Protein AF-A0A4P2QYI7-F1 (afdb_monomer)

Structure (mmCIF, N/CA/C/O backbone):
data_AF-A0A4P2QYI7-F1
#
_entry.id   AF-A0A4P2QYI7-F1
#
loop_
_atom_site.group_PDB
_atom_site.id
_atom_site.type_symbol
_atom_site.label_atom_id
_atom_site.label_alt_id
_atom_site.label_comp_id
_atom_site.label_asym_id
_atom_site.label_entity_id
_atom_site.label_seq_id
_atom_site.pdbx_PDB_ins_code
_atom_site.Cartn_x
_atom_site.Cartn_y
_atom_site.Cartn_z
_atom_site.occupancy
_atom_site.B_iso_or_equiv
_atom_site.auth_seq_id
_atom_site.auth_comp_id
_atom_site.auth_asym_id
_atom_site.auth_atom_id
_atom_site.pdbx_PDB_model_num
ATOM 1 N N . MET A 1 1 ? 9.299 -1.294 5.644 1.00 40.56 1 MET A N 1
ATOM 2 C CA . MET A 1 1 ? 7.925 -0.749 5.656 1.00 40.56 1 MET A CA 1
ATOM 3 C C . MET A 1 1 ? 7.194 -1.325 4.454 1.00 40.56 1 MET A C 1
ATOM 5 O O . MET A 1 1 ? 7.742 -1.256 3.364 1.00 40.56 1 MET A O 1
ATOM 9 N N . SER A 1 2 ? 6.085 -2.027 4.701 1.00 39.75 2 SER A N 1
ATOM 10 C CA . SER A 1 2 ? 5.419 -2.954 3.768 1.00 39.75 2 SER A CA 1
ATOM 11 C C . SER A 1 2 ? 4.442 -2.237 2.816 1.00 39.75 2 SER A C 1
ATOM 13 O O . SER A 1 2 ? 3.945 -1.165 3.154 1.00 39.75 2 SER A O 1
ATOM 15 N N . ALA A 1 3 ? 4.164 -2.844 1.653 1.00 43.56 3 ALA A N 1
ATOM 16 C CA . ALA A 1 3 ? 3.347 -2.396 0.506 1.00 43.56 3 ALA A CA 1
ATOM 17 C C . ALA A 1 3 ? 1.833 -2.216 0.792 1.00 43.56 3 ALA A C 1
ATOM 19 O O . ALA A 1 3 ? 0.971 -2.346 -0.069 1.00 43.56 3 ALA A O 1
ATOM 20 N N . VAL A 1 4 ? 1.494 -1.907 2.034 1.00 46.44 4 VAL A N 1
ATOM 21 C CA . VAL A 1 4 ? 0.140 -1.882 2.600 1.00 46.44 4 VAL A CA 1
ATOM 22 C C . VAL A 1 4 ? -0.684 -0.692 2.105 1.00 46.44 4 VAL A C 1
ATOM 24 O O . VAL A 1 4 ? -1.909 -0.700 2.137 1.00 46.44 4 VAL A O 1
ATOM 27 N N . ALA A 1 5 ? 0.004 0.335 1.616 1.00 50.59 5 ALA A N 1
ATOM 28 C CA . ALA A 1 5 ? -0.548 1.649 1.343 1.00 50.59 5 ALA A CA 1
ATOM 29 C C . ALA A 1 5 ? -0.907 1.894 -0.140 1.00 50.59 5 ALA A C 1
ATOM 31 O O . ALA A 1 5 ? -1.140 3.030 -0.539 1.00 50.59 5 ALA A O 1
ATOM 32 N N . LEU A 1 6 ? -0.949 0.869 -0.995 1.00 51.88 6 LEU A N 1
ATOM 33 C CA . LEU A 1 6 ? -1.255 1.094 -2.417 1.00 51.88 6 LEU A CA 1
ATOM 34 C C . LEU A 1 6 ? -2.759 0.996 -2.710 1.00 51.88 6 LEU A C 1
ATOM 36 O O . LEU A 1 6 ? -3.281 1.783 -3.490 1.00 51.88 6 LEU A O 1
ATOM 40 N N . GLY A 1 7 ? -3.488 0.118 -2.013 1.00 49.00 7 GLY A N 1
ATOM 41 C CA . GLY A 1 7 ? -4.912 -0.156 -2.266 1.00 49.00 7 GLY A CA 1
ATOM 42 C C . GLY A 1 7 ? -5.888 1.002 -2.016 1.00 49.00 7 GLY A C 1
ATOM 43 O O . GLY A 1 7 ? -7.049 0.911 -2.419 1.00 49.00 7 GLY A O 1
ATOM 44 N N . VAL A 1 8 ? -5.445 2.076 -1.353 1.00 50.97 8 VAL A N 1
ATOM 45 C CA . VAL A 1 8 ? -6.329 3.135 -0.830 1.00 50.97 8 VAL A CA 1
ATOM 46 C C . VAL A 1 8 ? -5.892 4.552 -1.198 1.00 50.97 8 VAL A C 1
ATOM 48 O O . VAL A 1 8 ? -6.589 5.521 -0.922 1.00 50.97 8 VAL A O 1
ATOM 51 N N . ALA A 1 9 ? -4.745 4.697 -1.856 1.00 52.06 9 ALA A N 1
ATOM 52 C CA . ALA A 1 9 ? -4.217 6.009 -2.205 1.00 52.06 9 ALA A CA 1
ATOM 53 C C . ALA A 1 9 ? -4.932 6.671 -3.396 1.00 52.06 9 ALA A C 1
ATOM 55 O O . ALA A 1 9 ? -4.598 7.804 -3.716 1.00 52.06 9 ALA A O 1
ATOM 56 N N . ALA A 1 10 ? -5.889 5.994 -4.045 1.00 51.94 10 ALA A N 1
ATOM 57 C CA . ALA A 1 10 ? -6.467 6.449 -5.303 1.00 51.94 10 ALA A CA 1
ATOM 58 C C . ALA A 1 10 ? -7.972 6.719 -5.235 1.00 51.94 10 ALA A C 1
ATOM 60 O O . ALA A 1 10 ? -8.773 5.856 -5.587 1.00 51.94 10 ALA A O 1
ATOM 61 N N . GLU A 1 11 ? -8.350 7.924 -4.802 1.00 53.47 11 GLU A N 1
ATOM 62 C CA . GLU A 1 11 ? -9.762 8.350 -4.748 1.00 53.47 11 GLU A CA 1
ATOM 63 C C . GLU A 1 11 ? -10.014 9.753 -5.330 1.00 53.47 11 GLU A C 1
ATOM 65 O O . GLU A 1 11 ? -11.164 10.171 -5.440 1.00 53.47 11 GLU A O 1
ATOM 70 N N . SER A 1 12 ? -8.983 10.472 -5.789 1.00 53.00 12 SER A N 1
ATOM 71 C CA . SER A 1 12 ? -9.137 11.707 -6.568 1.00 53.00 12 SER A CA 1
ATOM 72 C C . SER A 1 12 ? -8.970 11.468 -8.078 1.00 53.00 12 SER A C 1
ATOM 74 O O . SER A 1 12 ? -8.309 10.526 -8.517 1.00 53.00 12 SER A O 1
ATOM 76 N N . ALA A 1 13 ? -9.527 12.356 -8.913 1.00 48.69 13 ALA A N 1
ATOM 77 C CA . ALA A 1 13 ? -9.348 12.304 -10.371 1.00 48.69 13 ALA A CA 1
ATOM 78 C C . ALA A 1 13 ? -7.867 12.406 -10.810 1.00 48.69 13 ALA A C 1
ATOM 80 O O . ALA A 1 13 ? -7.509 11.933 -11.891 1.00 48.69 13 ALA A O 1
ATOM 81 N N . GLY A 1 14 ? -7.003 12.995 -9.970 1.00 51.00 14 GLY A N 1
ATOM 82 C CA . GLY A 1 14 ? -5.549 12.990 -10.155 1.00 51.00 14 GLY A CA 1
ATOM 83 C C . GLY A 1 14 ? -4.933 11.609 -9.924 1.00 51.00 14 GLY A C 1
ATOM 84 O O . GLY A 1 14 ? -4.053 11.190 -10.678 1.00 51.00 14 GLY A O 1
ATOM 85 N N . ASP A 1 15 ? -5.467 10.853 -8.968 1.00 65.12 15 ASP A N 1
ATOM 86 C CA . ASP A 1 15 ? -4.932 9.545 -8.595 1.00 65.12 15 ASP A CA 1
ATOM 87 C C . ASP A 1 15 ? -5.272 8.466 -9.629 1.00 65.12 15 ASP A C 1
ATOM 89 O O . ASP A 1 15 ? -4.478 7.557 -9.864 1.00 65.12 15 ASP A O 1
ATOM 93 N N . VAL A 1 16 ? -6.408 8.588 -10.327 1.00 69.94 16 VAL A N 1
ATOM 94 C CA . VAL A 1 16 ? -6.786 7.651 -11.401 1.00 69.94 16 VAL A CA 1
ATOM 95 C C . VAL A 1 16 ? -5.749 7.651 -12.528 1.00 69.94 16 VAL A C 1
ATOM 97 O O . VAL A 1 16 ? -5.364 6.586 -13.013 1.00 69.94 16 VAL A O 1
ATOM 100 N N . ARG A 1 17 ? -5.253 8.830 -12.927 1.00 79.69 17 ARG A N 1
ATOM 101 C CA . ARG A 1 17 ? -4.223 8.946 -13.974 1.00 79.69 17 ARG A CA 1
ATOM 102 C C . ARG A 1 17 ? -2.892 8.361 -13.517 1.00 79.69 17 ARG A C 1
ATOM 104 O O . ARG A 1 17 ? -2.242 7.662 -14.287 1.00 79.69 17 ARG A O 1
ATOM 111 N N . ILE A 1 18 ? -2.507 8.602 -12.266 1.00 83.31 18 ILE A N 1
ATOM 112 C CA . ILE A 1 18 ? -1.275 8.050 -11.692 1.00 83.31 18 ILE A CA 1
ATOM 113 C C . ILE A 1 18 ? -1.340 6.523 -11.641 1.00 83.31 18 ILE A C 1
ATOM 115 O O . ILE A 1 18 ? -0.405 5.853 -12.080 1.00 83.31 18 ILE A O 1
ATOM 119 N N . VAL A 1 19 ? -2.458 5.965 -11.175 1.00 82.75 19 VAL A N 1
ATOM 120 C CA . VAL A 1 19 ? -2.670 4.513 -11.142 1.00 82.75 19 VAL A CA 1
ATOM 121 C C . VAL A 1 19 ? -2.637 3.918 -12.549 1.00 82.75 19 VAL A C 1
ATOM 123 O O . VAL A 1 19 ? -2.029 2.869 -12.748 1.00 82.75 19 VAL A O 1
ATOM 126 N N . GLN A 1 20 ? -3.242 4.572 -13.546 1.00 85.56 20 GLN A N 1
ATOM 127 C CA . GLN A 1 20 ? -3.177 4.107 -14.936 1.00 85.56 20 GLN A CA 1
ATOM 128 C C . GLN A 1 20 ? -1.747 4.115 -15.490 1.00 85.56 20 GLN A C 1
ATOM 130 O O . GLN A 1 20 ? -1.333 3.127 -16.097 1.00 85.56 20 GLN A O 1
ATOM 135 N N . THR A 1 21 ? -0.975 5.174 -15.235 1.00 88.81 21 THR A N 1
ATOM 136 C CA . THR A 1 21 ? 0.442 5.247 -15.622 1.00 88.81 21 THR A CA 1
ATOM 137 C C . THR A 1 21 ? 1.250 4.124 -14.977 1.00 88.81 21 THR A C 1
ATOM 139 O O . THR A 1 21 ? 1.958 3.399 -15.675 1.00 88.81 21 THR A O 1
ATOM 142 N N . LEU A 1 22 ? 1.088 3.911 -13.668 1.00 89.81 22 LEU A N 1
ATOM 143 C CA . LEU A 1 22 ? 1.769 2.834 -12.948 1.00 89.81 22 LEU A CA 1
ATOM 144 C C . LEU A 1 22 ? 1.369 1.451 -13.465 1.00 89.81 22 LEU A C 1
ATOM 146 O O . LEU A 1 22 ? 2.230 0.592 -13.614 1.00 89.81 22 LEU A O 1
ATOM 150 N N . ARG A 1 23 ? 0.093 1.227 -13.797 1.00 91.56 23 ARG A N 1
ATOM 151 C CA . ARG A 1 23 ? -0.361 -0.031 -14.413 1.00 91.56 23 ARG A CA 1
ATOM 152 C C . ARG A 1 23 ? 0.311 -0.284 -15.760 1.00 91.56 23 ARG A C 1
ATOM 154 O O . ARG A 1 23 ? 0.700 -1.418 -16.034 1.00 91.56 23 ARG A O 1
ATOM 161 N N . GLY A 1 24 ? 0.473 0.755 -16.579 1.00 91.62 24 GLY A N 1
ATOM 162 C CA . GLY A 1 24 ? 1.211 0.673 -17.840 1.00 91.62 24 GLY A CA 1
ATOM 163 C C . GLY A 1 24 ? 2.692 0.347 -17.634 1.00 91.62 24 GLY A C 1
ATOM 164 O O . GLY A 1 24 ? 3.227 -0.526 -18.313 1.00 91.62 24 GLY A O 1
ATOM 165 N N . GLU A 1 25 ? 3.337 0.997 -16.662 1.00 93.00 25 GLU A N 1
ATOM 166 C CA . GLU A 1 25 ? 4.755 0.7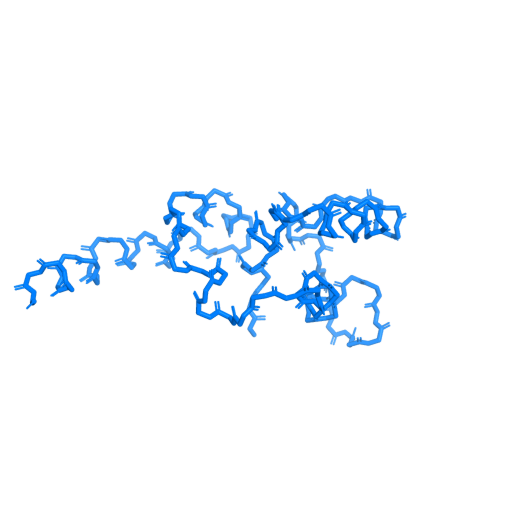91 -16.340 1.00 93.00 25 GLU A CA 1
ATOM 167 C C . GLU A 1 25 ? 5.030 -0.581 -15.710 1.00 93.00 25 GLU A C 1
ATOM 169 O O . GLU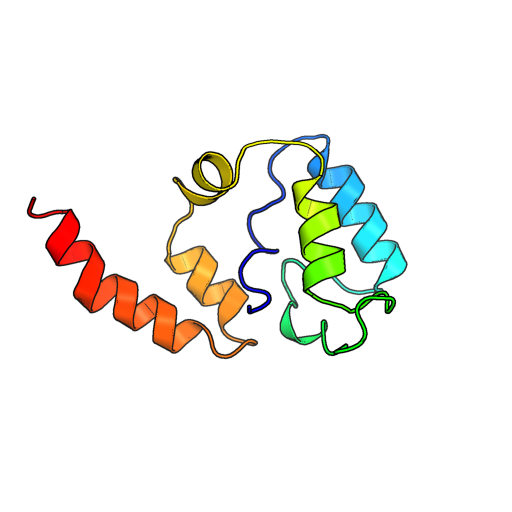 A 1 25 ? 6.063 -1.193 -15.979 1.00 93.00 25 GLU A O 1
ATOM 174 N N . LEU A 1 26 ? 4.134 -1.068 -14.855 1.00 92.44 26 LEU A N 1
ATOM 175 C CA . LEU A 1 26 ? 4.322 -2.290 -14.074 1.00 92.44 26 LEU A CA 1
ATOM 176 C C . LEU A 1 26 ? 3.764 -3.536 -14.767 1.00 92.44 26 LEU A C 1
ATOM 178 O O . LEU A 1 26 ? 4.207 -4.644 -14.464 1.00 92.44 26 LEU A O 1
ATOM 182 N N . HIS A 1 27 ? 2.825 -3.364 -15.701 1.00 93.81 27 HIS A N 1
ATOM 183 C CA . HIS A 1 27 ? 2.026 -4.428 -16.323 1.00 93.81 27 HIS A CA 1
ATOM 184 C C . HIS A 1 27 ? 1.151 -5.222 -15.333 1.00 93.81 27 HIS A C 1
ATOM 186 O O . HIS A 1 27 ? 0.666 -6.309 -15.646 1.00 93.81 27 HIS A O 1
ATOM 192 N N . PHE A 1 28 ? 0.922 -4.677 -14.140 1.00 90.50 28 PHE A N 1
ATOM 193 C CA . PHE A 1 28 ? -0.030 -5.168 -13.148 1.00 90.50 28 PHE A CA 1
ATOM 194 C C . PHE A 1 28 ? -0.596 -3.988 -12.360 1.00 90.50 28 PHE A C 1
ATOM 196 O O . PHE A 1 28 ? -0.094 -2.869 -12.445 1.00 90.50 28 PHE A O 1
ATOM 203 N N . ASP A 1 29 ? -1.651 -4.237 -11.591 1.00 87.50 29 ASP A N 1
ATOM 204 C CA . ASP A 1 29 ? -2.233 -3.234 -10.710 1.00 87.50 29 ASP A CA 1
ATOM 205 C C . ASP A 1 29 ? -1.595 -3.294 -9.313 1.00 87.50 29 ASP A C 1
ATOM 207 O O . ASP A 1 29 ? -1.875 -4.236 -8.567 1.00 87.50 29 ASP A O 1
ATOM 211 N N . PRO A 1 30 ? -0.743 -2.323 -8.932 1.00 84.94 30 PRO A N 1
ATOM 212 C CA . PRO A 1 30 ? -0.037 -2.364 -7.652 1.00 84.94 30 PRO A CA 1
ATOM 213 C C . PRO A 1 30 ? -0.971 -2.194 -6.447 1.00 84.94 30 PRO A C 1
ATOM 215 O O . PRO A 1 30 ? -0.590 -2.537 -5.331 1.00 84.94 30 PRO A O 1
ATOM 218 N N . CYS A 1 31 ? -2.192 -1.695 -6.660 1.00 80.00 31 CYS A N 1
ATOM 219 C CA . CYS A 1 31 ? -3.197 -1.525 -5.616 1.00 80.00 31 CYS A CA 1
ATOM 220 C C . CYS A 1 31 ? -3.867 -2.850 -5.226 1.00 80.00 31 CYS A C 1
ATOM 222 O O . CYS A 1 31 ? -4.284 -2.996 -4.082 1.00 80.00 31 CYS A O 1
ATOM 224 N N . THR A 1 32 ? -3.959 -3.804 -6.159 1.00 79.94 32 THR A N 1
ATOM 225 C CA . THR A 1 32 ? -4.613 -5.112 -5.964 1.00 79.94 32 THR A CA 1
ATOM 226 C C . THR A 1 32 ? -3.641 -6.287 -5.936 1.00 79.94 32 THR A C 1
ATOM 228 O O . THR A 1 32 ? -4.011 -7.352 -5.455 1.00 79.94 32 THR A O 1
ATOM 231 N N . LYS A 1 33 ? -2.408 -6.098 -6.425 1.00 84.88 33 LYS A N 1
ATOM 232 C CA . LYS A 1 33 ? -1.337 -7.107 -6.432 1.00 84.88 33 LYS A CA 1
ATOM 233 C C . LYS A 1 33 ? -0.029 -6.572 -5.824 1.00 84.88 33 LYS A C 1
ATOM 235 O O . LYS A 1 33 ? 1.006 -6.570 -6.504 1.00 84.88 33 LYS A O 1
ATOM 240 N N . PRO A 1 34 ? -0.046 -6.052 -4.582 1.00 83.69 34 PRO A N 1
ATOM 241 C CA . PRO A 1 34 ? 1.137 -5.463 -3.951 1.00 83.69 34 PRO A CA 1
ATOM 242 C C . PRO A 1 34 ? 2.290 -6.464 -3.760 1.00 83.69 34 PRO A C 1
ATOM 244 O O . PRO A 1 34 ? 3.451 -6.064 -3.729 1.00 83.69 34 PRO A O 1
ATOM 247 N N . GLU A 1 35 ? 2.011 -7.766 -3.709 1.00 84.81 35 GLU A N 1
ATOM 248 C CA . GLU A 1 35 ? 3.002 -8.842 -3.627 1.00 84.81 35 GLU A CA 1
ATOM 249 C C . GLU A 1 35 ? 3.931 -8.923 -4.848 1.00 84.81 35 GLU A C 1
ATOM 251 O O . GLU A 1 35 ? 5.005 -9.517 -4.769 1.00 84.81 35 GLU A O 1
ATOM 256 N N . GLN A 1 36 ? 3.560 -8.292 -5.967 1.00 89.88 36 GLN A N 1
ATOM 257 C CA . GLN A 1 36 ? 4.402 -8.207 -7.164 1.00 89.88 36 GLN A CA 1
ATOM 258 C C . GLN A 1 36 ? 5.458 -7.090 -7.093 1.00 89.88 36 GLN A C 1
ATOM 260 O O . GLN A 1 36 ? 6.329 -7.009 -7.966 1.00 89.88 36 GLN A O 1
ATOM 265 N N . LEU A 1 37 ? 5.427 -6.254 -6.049 1.00 90.00 37 LEU A N 1
ATOM 266 C CA . LEU A 1 37 ? 6.443 -5.240 -5.751 1.00 90.00 37 LEU A CA 1
ATOM 267 C C . LEU A 1 37 ? 7.624 -5.872 -5.008 1.00 90.00 37 LEU A C 1
ATOM 269 O O . LEU A 1 37 ? 7.839 -5.671 -3.815 1.00 90.00 37 LEU A O 1
ATOM 273 N N . THR A 1 38 ? 8.368 -6.707 -5.727 1.00 89.12 38 THR A N 1
ATOM 274 C CA . THR A 1 38 ? 9.395 -7.585 -5.152 1.00 89.12 38 THR A CA 1
ATOM 275 C C . THR A 1 38 ? 10.780 -6.949 -5.052 1.00 89.12 38 THR A C 1
ATOM 277 O O . THR A 1 38 ? 11.699 -7.581 -4.525 1.00 89.12 38 THR A O 1
ATOM 280 N N . SER A 1 39 ? 10.981 -5.752 -5.611 1.00 91.88 39 SER A N 1
ATOM 281 C CA . SER A 1 39 ? 12.316 -5.153 -5.661 1.00 91.88 39 SER A CA 1
ATOM 282 C C . SER A 1 39 ? 12.759 -4.645 -4.290 1.00 91.88 39 SER A C 1
ATOM 284 O O . SER A 1 39 ? 11.968 -4.115 -3.515 1.00 91.88 39 SER A O 1
ATOM 286 N N . LYS A 1 40 ? 14.059 -4.792 -4.018 1.00 87.81 40 LYS A N 1
ATOM 287 C CA . LYS A 1 40 ? 14.761 -4.176 -2.879 1.00 87.81 40 LYS A CA 1
ATOM 288 C C . LYS A 1 40 ? 15.648 -2.999 -3.299 1.00 87.81 40 LYS A C 1
ATOM 290 O O . LYS A 1 40 ? 16.295 -2.394 -2.451 1.00 87.81 40 LYS A O 1
ATOM 295 N N . ASN A 1 41 ? 15.740 -2.738 -4.600 1.00 91.00 41 ASN A N 1
ATOM 296 C CA . ASN A 1 41 ? 16.488 -1.623 -5.157 1.00 91.00 41 ASN A CA 1
ATOM 297 C C . ASN A 1 41 ? 15.535 -0.445 -5.343 1.00 91.00 41 ASN A C 1
ATOM 299 O O . ASN A 1 41 ? 14.631 -0.538 -6.167 1.00 91.00 41 ASN A O 1
ATOM 303 N N . GLU A 1 42 ? 15.788 0.656 -4.640 1.00 87.56 42 GLU A N 1
ATOM 304 C CA . GLU A 1 42 ? 14.936 1.853 -4.647 1.00 87.56 42 GLU A CA 1
ATOM 305 C C . GLU A 1 42 ? 14.832 2.527 -6.027 1.0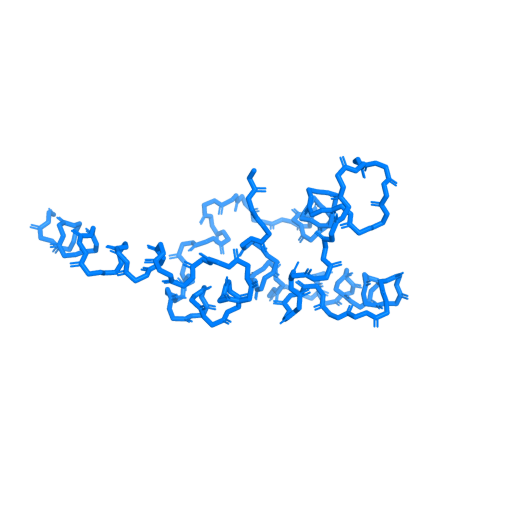0 87.56 42 GLU A C 1
ATOM 307 O O . GLU A 1 42 ? 13.874 3.250 -6.294 1.00 87.56 42 GLU A O 1
ATOM 312 N N . ALA A 1 43 ? 15.782 2.261 -6.930 1.00 88.75 43 ALA A N 1
ATOM 313 C CA . ALA A 1 43 ? 15.737 2.740 -8.310 1.00 88.75 43 ALA A CA 1
ATOM 314 C C . ALA A 1 43 ? 14.881 1.859 -9.244 1.00 88.75 43 ALA A C 1
ATOM 316 O O . ALA A 1 43 ? 14.585 2.266 -10.367 1.00 88.75 43 ALA A O 1
ATOM 317 N N . ASP A 1 44 ? 14.500 0.651 -8.822 1.00 93.81 44 ASP A N 1
ATOM 318 C CA . ASP A 1 44 ? 13.727 -0.272 -9.653 1.00 93.81 44 ASP A CA 1
ATOM 319 C C . ASP A 1 44 ? 12.250 0.124 -9.710 1.00 93.81 44 ASP A C 1
ATOM 321 O O . ASP A 1 44 ? 11.652 0.561 -8.723 1.00 93.81 44 ASP A O 1
ATOM 325 N N . ARG A 1 45 ? 11.617 -0.104 -10.865 1.00 92.06 45 ARG A N 1
ATOM 326 C CA . ARG A 1 45 ? 10.206 0.244 -11.043 1.00 92.06 45 ARG A CA 1
ATOM 327 C C . ARG A 1 45 ? 9.262 -0.479 -10.081 1.00 92.06 45 ARG A C 1
ATOM 329 O O . ARG A 1 45 ? 8.245 0.097 -9.711 1.00 92.06 45 ARG A O 1
ATOM 336 N N . LYS A 1 46 ? 9.603 -1.703 -9.663 1.00 91.38 46 LYS A N 1
ATOM 337 C CA . LYS A 1 46 ? 8.833 -2.547 -8.738 1.00 91.38 46 LYS A CA 1
ATOM 338 C C . LYS A 1 46 ? 9.194 -2.317 -7.267 1.00 91.38 46 LYS A C 1
ATOM 340 O O . LYS A 1 46 ? 8.815 -3.131 -6.426 1.00 91.38 46 LYS A O 1
ATOM 345 N N . ASP A 1 47 ? 9.949 -1.271 -6.938 1.00 91.44 47 ASP A N 1
ATOM 346 C CA . ASP A 1 47 ? 10.200 -0.907 -5.546 1.00 91.44 47 ASP A CA 1
ATOM 347 C C . ASP A 1 47 ? 8.928 -0.363 -4.883 1.00 91.44 47 ASP A C 1
ATOM 349 O O . ASP A 1 47 ? 8.296 0.582 -5.362 1.00 91.44 47 ASP A O 1
ATOM 353 N N . ALA A 1 48 ? 8.549 -0.955 -3.751 1.00 87.12 48 ALA A N 1
ATOM 354 C CA . ALA A 1 48 ? 7.309 -0.600 -3.071 1.00 87.12 48 ALA A CA 1
ATOM 355 C C . ALA A 1 48 ? 7.304 0.839 -2.527 1.00 87.12 48 ALA A C 1
ATOM 357 O O . ALA A 1 48 ? 6.242 1.462 -2.487 1.00 87.12 48 ALA A O 1
ATOM 358 N N . LYS A 1 49 ? 8.461 1.393 -2.127 1.00 86.38 49 LYS A N 1
ATOM 359 C CA . LYS A 1 49 ? 8.547 2.775 -1.628 1.00 86.38 49 LYS A CA 1
ATOM 360 C C . LYS A 1 49 ? 8.412 3.766 -2.774 1.00 86.38 49 LYS A C 1
ATOM 362 O O . LYS A 1 49 ? 7.702 4.757 -2.627 1.00 86.38 49 LYS A O 1
ATOM 367 N N . ARG A 1 50 ? 9.049 3.484 -3.913 1.00 90.25 50 ARG A N 1
ATOM 368 C CA . ARG A 1 50 ? 8.922 4.282 -5.134 1.00 90.25 50 ARG A CA 1
ATOM 369 C C . ARG A 1 50 ? 7.466 4.355 -5.574 1.00 90.25 50 ARG A C 1
ATOM 371 O O . ARG A 1 50 ? 6.939 5.451 -5.745 1.00 90.25 50 ARG A O 1
ATOM 378 N N . VAL A 1 51 ? 6.807 3.204 -5.724 1.00 87.94 51 VAL A N 1
ATOM 379 C CA . VAL A 1 51 ? 5.410 3.159 -6.182 1.00 87.94 51 VAL A CA 1
ATOM 380 C C . VAL A 1 51 ? 4.482 3.846 -5.175 1.00 87.94 51 VAL A C 1
ATOM 382 O O . VAL A 1 51 ? 3.616 4.618 -5.584 1.00 87.94 51 VAL A O 1
ATOM 385 N N . LEU A 1 52 ? 4.701 3.660 -3.866 1.00 84.44 52 LEU A N 1
ATOM 386 C CA . LEU A 1 52 ? 3.970 4.400 -2.834 1.00 84.44 52 LEU A CA 1
ATOM 387 C C . LEU A 1 52 ? 4.171 5.917 -2.969 1.00 84.44 52 LEU A C 1
ATOM 389 O O . LEU A 1 52 ? 3.194 6.660 -2.982 1.00 84.44 52 LEU A O 1
ATOM 393 N N . GLY A 1 53 ? 5.415 6.377 -3.119 1.00 83.69 53 GLY A N 1
ATOM 394 C CA . GLY A 1 53 ? 5.734 7.794 -3.294 1.00 83.69 53 GLY A CA 1
ATOM 395 C C . GLY A 1 53 ? 4.980 8.407 -4.473 1.00 83.69 53 GLY A C 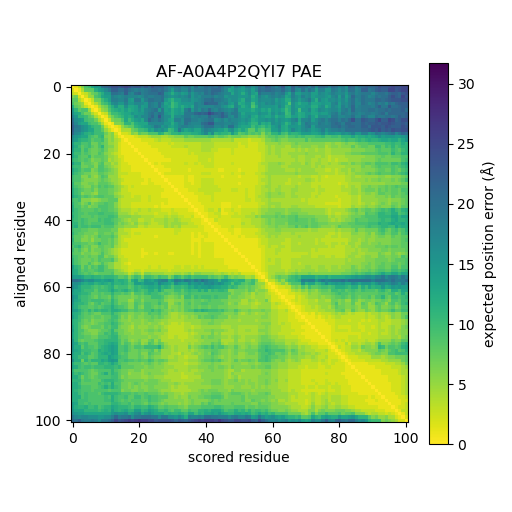1
ATOM 396 O O . GLY A 1 53 ? 4.347 9.450 -4.320 1.00 83.69 53 GLY A O 1
ATOM 397 N N . VAL A 1 54 ? 4.952 7.705 -5.609 1.00 86.00 54 VAL A N 1
ATOM 398 C CA . VAL A 1 54 ? 4.199 8.113 -6.802 1.00 86.00 54 VAL A CA 1
ATOM 399 C C . VAL A 1 54 ? 2.694 8.189 -6.522 1.00 86.00 54 VAL A C 1
ATOM 401 O O . VAL A 1 54 ? 2.091 9.227 -6.796 1.00 86.00 54 VAL A O 1
ATOM 404 N N . LEU A 1 55 ? 2.090 7.153 -5.923 1.00 79.94 55 LEU A N 1
ATOM 405 C CA . LEU A 1 55 ? 0.655 7.147 -5.590 1.00 79.94 55 LEU A CA 1
ATOM 406 C C . LEU A 1 55 ? 0.248 8.253 -4.612 1.00 79.94 55 LEU A C 1
ATOM 408 O O . LEU A 1 55 ? -0.896 8.687 -4.616 1.00 79.94 55 LEU A O 1
ATOM 412 N N . THR A 1 56 ? 1.168 8.697 -3.759 1.00 76.88 56 THR A N 1
ATOM 413 C CA . THR A 1 56 ? 0.888 9.706 -2.726 1.00 76.88 56 THR A CA 1
ATOM 414 C C . THR A 1 56 ? 1.286 11.130 -3.114 1.00 76.88 56 THR A C 1
ATOM 416 O O . THR A 1 56 ? 1.133 12.046 -2.306 1.00 76.88 56 THR A O 1
ATOM 419 N N . SER A 1 57 ? 1.784 11.329 -4.338 1.00 78.75 57 SER A N 1
ATOM 420 C CA . SER A 1 57 ? 2.364 12.601 -4.788 1.00 78.75 57 SE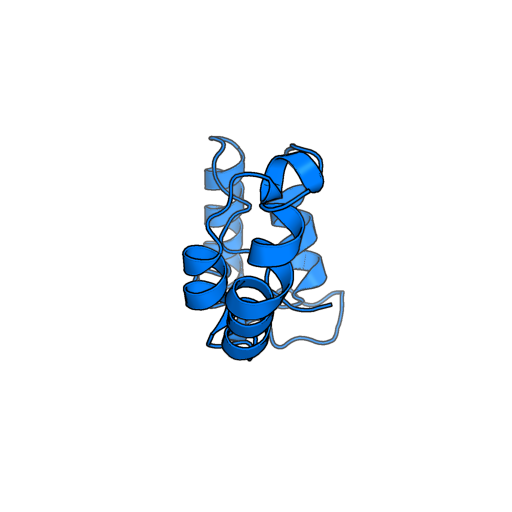R A CA 1
ATOM 421 C C . SER A 1 57 ? 1.348 13.736 -4.982 1.00 78.75 57 SER A C 1
ATOM 423 O O . SER A 1 57 ? 1.728 14.904 -4.926 1.00 78.75 57 SER A O 1
ATOM 425 N N . THR A 1 58 ? 0.064 13.421 -5.175 1.00 66.00 58 THR A N 1
ATOM 426 C CA . THR A 1 58 ? -0.987 14.378 -5.575 1.00 66.00 58 THR A CA 1
ATOM 427 C C . THR A 1 58 ? -1.896 14.884 -4.458 1.00 66.00 58 THR A C 1
ATOM 429 O O . THR A 1 58 ? -2.783 15.690 -4.733 1.00 66.00 58 THR A O 1
ATOM 432 N N . GLY A 1 59 ? -1.662 14.505 -3.197 1.00 64.56 59 GLY A N 1
ATOM 433 C CA . GLY A 1 59 ? -2.308 15.153 -2.048 1.00 64.56 59 GLY A CA 1
ATOM 434 C C . GLY A 1 59 ? -3.102 14.247 -1.099 1.00 64.56 59 GLY A C 1
ATOM 435 O O . GLY A 1 59 ? -3.151 13.025 -1.248 1.00 64.56 59 GLY A O 1
ATOM 436 N N . ARG A 1 60 ? -3.685 14.914 -0.089 1.00 58.84 60 ARG A N 1
ATOM 437 C CA . ARG A 1 60 ? -3.928 14.476 1.304 1.00 58.84 60 ARG A CA 1
ATOM 438 C C . ARG A 1 60 ? -2.638 14.111 2.044 1.00 58.84 60 ARG A C 1
ATOM 440 O O . ARG A 1 60 ? -1.794 13.367 1.539 1.00 58.84 60 ARG A O 1
ATOM 447 N N . ASP A 1 61 ? -2.478 14.659 3.249 1.00 68.06 61 ASP A N 1
ATOM 448 C CA . ASP A 1 61 ? -1.460 14.159 4.167 1.00 68.06 61 ASP A CA 1
ATOM 449 C C . ASP A 1 61 ? -1.742 12.681 4.495 1.00 68.06 61 ASP A C 1
ATOM 451 O O . ASP A 1 61 ? -2.813 12.141 4.194 1.00 68.06 61 ASP A O 1
ATOM 455 N N . ALA A 1 62 ? -0.751 11.994 5.061 1.00 64.62 62 ALA A N 1
ATOM 456 C CA . ALA A 1 62 ? -0.892 10.576 5.352 1.00 64.62 62 ALA A CA 1
ATOM 457 C C . ALA A 1 62 ? -2.118 10.294 6.241 1.00 64.62 62 ALA A C 1
ATOM 459 O O . ALA A 1 62 ? -2.864 9.370 5.943 1.00 64.62 62 ALA A O 1
ATOM 460 N N . LEU A 1 63 ? -2.373 11.102 7.272 1.00 68.88 63 LEU A N 1
ATOM 461 C CA . LEU A 1 63 ? -3.499 10.903 8.188 1.00 68.88 63 LEU A CA 1
ATOM 462 C C . LEU A 1 63 ? -4.841 10.983 7.455 1.00 68.88 63 LEU A C 1
ATOM 464 O O . LEU A 1 63 ? -5.633 10.049 7.535 1.00 68.88 63 LEU A O 1
ATOM 468 N N . ALA A 1 64 ? -5.060 12.033 6.667 1.00 71.56 64 ALA A N 1
ATOM 469 C CA . ALA A 1 64 ? -6.299 12.240 5.922 1.00 71.56 64 ALA A CA 1
ATOM 470 C C . ALA A 1 64 ? -6.546 11.175 4.837 1.00 71.56 64 ALA A C 1
ATOM 472 O O . ALA A 1 64 ? -7.682 10.982 4.404 1.00 71.56 64 ALA A O 1
ATOM 473 N N . ARG A 1 65 ? -5.495 10.489 4.370 1.00 72.44 65 ARG A N 1
ATOM 474 C CA . ARG A 1 65 ? -5.603 9.385 3.404 1.00 72.44 65 ARG A CA 1
ATOM 475 C C . ARG A 1 65 ? -6.059 8.077 4.054 1.00 72.44 65 ARG A C 1
ATOM 477 O O . ARG A 1 65 ? -6.745 7.298 3.402 1.00 72.44 65 ARG A O 1
ATOM 484 N N . TRP A 1 66 ? -5.660 7.832 5.302 1.00 73.00 66 TRP A N 1
ATOM 485 C CA . TRP A 1 66 ? -5.923 6.571 6.007 1.00 73.00 66 TRP A CA 1
ATOM 486 C C . TRP A 1 66 ? -7.101 6.641 6.981 1.00 73.00 66 TRP A C 1
ATOM 488 O O . TRP A 1 66 ? -7.588 5.588 7.378 1.00 73.00 66 TRP A O 1
ATOM 498 N N . ALA A 1 67 ? -7.543 7.846 7.356 1.00 75.00 67 ALA A N 1
ATOM 499 C CA . ALA A 1 67 ? -8.527 8.068 8.417 1.00 75.00 67 ALA A CA 1
ATOM 500 C C . ALA A 1 67 ? -9.823 7.261 8.238 1.00 75.00 67 ALA A C 1
ATOM 502 O O . ALA A 1 67 ? -10.269 6.619 9.183 1.00 75.00 67 ALA A O 1
ATOM 503 N N . ASP A 1 68 ? -10.375 7.241 7.023 1.00 73.25 68 ASP A N 1
ATOM 504 C CA . ASP A 1 68 ? -11.697 6.655 6.749 1.00 73.25 68 ASP A CA 1
ATOM 505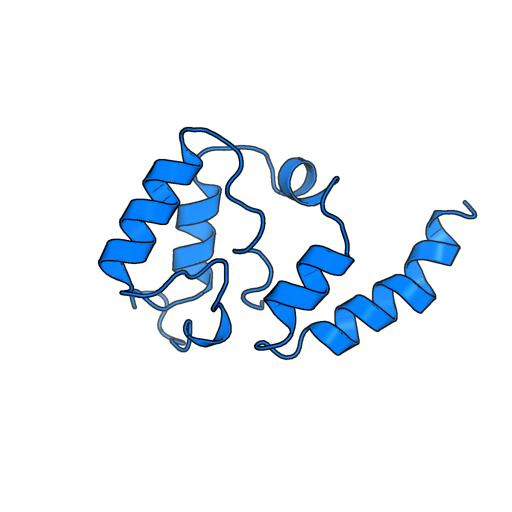 C C . ASP A 1 68 ? -11.623 5.279 6.069 1.00 73.25 68 ASP A C 1
ATOM 507 O O . ASP A 1 68 ? -12.604 4.778 5.520 1.00 73.25 68 ASP A O 1
ATOM 511 N N . VAL A 1 69 ? -10.441 4.662 6.051 1.00 76.94 69 VAL A N 1
ATOM 512 C CA . VAL A 1 69 ? -10.216 3.402 5.344 1.00 76.94 69 VAL A CA 1
ATOM 513 C C . VAL A 1 69 ? -10.717 2.229 6.183 1.00 76.94 69 VAL A C 1
ATOM 515 O O . VAL A 1 69 ? -10.157 1.980 7.252 1.00 76.94 69 VAL A O 1
ATOM 518 N N . PRO A 1 70 ? -11.675 1.422 5.686 1.00 81.44 70 PRO A N 1
ATOM 519 C CA . PRO A 1 70 ? -12.103 0.225 6.400 1.00 81.44 70 PRO A CA 1
ATOM 520 C C . PRO A 1 70 ? -10.944 -0.766 6.554 1.00 81.44 70 PRO A C 1
ATOM 522 O O . PRO A 1 70 ? -10.261 -1.096 5.576 1.00 81.44 70 PRO A O 1
ATOM 525 N N . LEU A 1 71 ? -10.740 -1.291 7.766 1.00 82.12 71 LEU A N 1
ATOM 526 C CA . LEU A 1 71 ? -9.694 -2.284 8.040 1.00 82.12 71 LEU A CA 1
ATOM 527 C C . LEU A 1 71 ? -9.877 -3.553 7.190 1.00 82.12 71 LEU A C 1
ATOM 529 O O . LEU A 1 71 ? -8.901 -4.187 6.806 1.00 82.12 71 LEU A O 1
ATOM 533 N N . GLU A 1 72 ? -11.110 -3.895 6.819 1.00 82.69 72 GLU A N 1
ATOM 534 C CA . GLU A 1 72 ? -11.463 -5.012 5.931 1.00 82.69 72 GLU A CA 1
ATOM 535 C C . GLU A 1 72 ? -10.833 -4.843 4.547 1.00 82.69 72 GLU A C 1
ATOM 537 O O . GLU A 1 72 ? -10.314 -5.798 3.965 1.00 82.69 72 GLU A O 1
ATOM 542 N N . ARG A 1 73 ? -10.816 -3.607 4.030 1.00 77.69 73 ARG A N 1
ATOM 543 C CA . ARG A 1 73 ? -10.160 -3.290 2.759 1.00 77.69 73 ARG A CA 1
ATOM 544 C C . ARG A 1 73 ? -8.654 -3.500 2.887 1.00 77.69 73 ARG A C 1
ATOM 546 O O . ARG A 1 73 ? -8.047 -4.071 1.983 1.00 77.69 73 ARG A O 1
ATOM 553 N N . LEU A 1 74 ? -8.059 -3.090 4.005 1.00 77.44 74 LEU A N 1
ATOM 554 C CA . LEU A 1 74 ? -6.633 -3.277 4.266 1.00 77.44 74 LEU A CA 1
ATOM 555 C C . LEU A 1 74 ? -6.249 -4.758 4.374 1.00 77.44 74 LEU A C 1
ATOM 557 O O . LEU A 1 74 ? -5.225 -5.177 3.838 1.00 77.44 74 LEU A O 1
ATOM 561 N N . GLU A 1 75 ? -7.086 -5.553 5.035 1.00 81.31 75 GLU A N 1
ATOM 562 C CA . GLU A 1 75 ? -6.906 -6.995 5.189 1.00 81.31 75 GLU A CA 1
ATOM 563 C C . GLU A 1 75 ? -6.953 -7.719 3.837 1.00 81.31 75 GLU A C 1
ATOM 565 O O . GLU A 1 75 ? -6.053 -8.503 3.532 1.00 81.31 75 GLU A O 1
ATOM 570 N N . ALA A 1 76 ? -7.950 -7.407 3.002 1.00 79.81 76 ALA A N 1
ATOM 571 C CA . ALA A 1 76 ? -8.121 -8.027 1.690 1.00 79.81 76 ALA A CA 1
ATOM 572 C C . ALA A 1 76 ? -6.939 -7.747 0.746 1.00 79.81 76 ALA A C 1
ATOM 574 O O . ALA A 1 76 ? -6.429 -8.664 0.105 1.00 79.81 76 ALA A O 1
ATOM 575 N N . HIS A 1 77 ? -6.467 -6.497 0.690 1.00 76.38 77 HIS A N 1
ATOM 576 C CA . HIS A 1 77 ? -5.380 -6.102 -0.216 1.00 76.38 77 HIS A CA 1
ATOM 577 C C . HIS A 1 77 ? -3.993 -6.440 0.350 1.00 76.38 77 HIS A C 1
ATOM 579 O O . HIS A 1 77 ? -3.070 -6.745 -0.398 1.00 76.38 77 HIS A O 1
ATOM 585 N N . GLY A 1 78 ? -3.831 -6.418 1.675 1.00 73.75 78 GLY A N 1
ATOM 586 C CA . GLY A 1 78 ? -2.580 -6.757 2.354 1.00 73.75 78 GLY A CA 1
ATOM 587 C C . GLY A 1 78 ? -2.371 -8.258 2.576 1.00 73.75 78 GLY A C 1
ATOM 588 O O . GLY A 1 78 ? -1.278 -8.662 2.982 1.00 73.75 78 GLY A O 1
ATOM 589 N N . GLY A 1 79 ? -3.382 -9.095 2.323 1.00 77.56 79 GLY A N 1
ATOM 590 C CA . GLY A 1 79 ? -3.334 -10.535 2.583 1.00 77.56 79 GLY A CA 1
ATOM 591 C C . GLY A 1 79 ? -2.175 -11.243 1.884 1.00 77.56 79 GLY A C 1
ATOM 592 O O . GLY A 1 79 ? -1.416 -11.965 2.533 1.00 77.56 79 GLY A O 1
ATOM 593 N N . ALA A 1 80 ? -1.962 -10.952 0.599 1.00 76.88 80 ALA A N 1
ATOM 594 C CA . ALA A 1 80 ? -0.863 -11.522 -0.183 1.00 76.88 80 ALA A CA 1
ATOM 595 C C . ALA A 1 80 ? 0.534 -11.039 0.268 1.00 76.88 80 ALA A C 1
ATOM 597 O O . ALA A 1 80 ? 1.539 -11.682 -0.022 1.00 76.88 80 ALA A O 1
ATOM 598 N N . CYS A 1 81 ? 0.604 -9.949 1.039 1.00 77.44 81 CYS A N 1
ATOM 599 C CA . CYS A 1 81 ? 1.837 -9.405 1.616 1.00 77.44 81 CYS A CA 1
ATOM 600 C C . CYS A 1 81 ? 2.043 -9.789 3.092 1.00 77.44 81 CYS A C 1
ATOM 602 O O . CYS A 1 81 ? 2.834 -9.152 3.789 1.00 77.44 81 CYS A O 1
ATOM 604 N N . GLY A 1 82 ? 1.318 -10.796 3.592 1.00 80.19 82 GLY A N 1
ATOM 605 C CA . GLY A 1 82 ? 1.432 -11.268 4.975 1.00 80.19 82 GLY A CA 1
ATOM 606 C C . GLY A 1 82 ? 0.790 -10.340 6.009 1.00 80.19 82 GLY A C 1
ATOM 607 O O . GLY A 1 82 ? 1.023 -10.501 7.207 1.00 80.19 82 GLY A O 1
ATOM 608 N N . LEU A 1 83 ? -0.023 -9.373 5.574 1.00 79.94 83 LEU A N 1
ATOM 609 C CA . LEU A 1 83 ? -0.578 -8.363 6.466 1.00 79.94 83 LEU A CA 1
ATOM 610 C C . LEU A 1 83 ? -1.891 -8.760 7.132 1.00 79.94 83 LEU A C 1
ATOM 612 O O . LEU A 1 83 ? -2.242 -8.176 8.153 1.00 79.94 83 LEU A O 1
ATOM 616 N N . ALA A 1 84 ? -2.602 -9.748 6.585 1.00 83.38 84 ALA A N 1
ATOM 617 C CA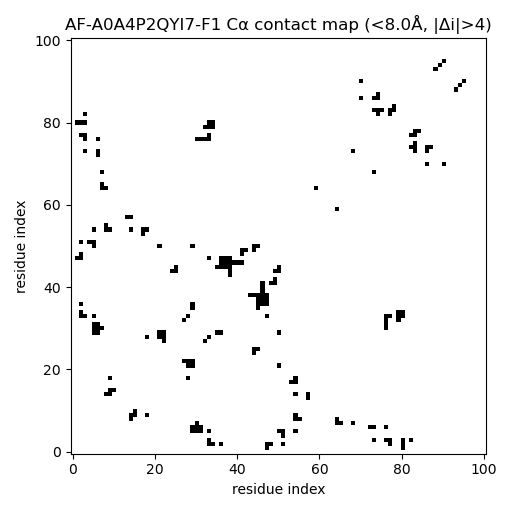 . ALA A 1 84 ? -3.923 -10.138 7.078 1.00 83.38 84 ALA A CA 1
ATOM 618 C C . ALA A 1 84 ? -3.917 -10.424 8.587 1.00 83.38 84 ALA A C 1
ATOM 620 O O . ALA A 1 84 ? -4.757 -9.919 9.326 1.00 83.38 84 ALA A O 1
ATOM 621 N N . ARG A 1 85 ? -2.900 -11.153 9.069 1.00 85.44 85 ARG A N 1
ATOM 622 C CA . ARG A 1 85 ? -2.750 -11.441 10.499 1.00 85.44 85 ARG A CA 1
ATOM 623 C C . ARG A 1 85 ? -2.621 -10.165 11.332 1.00 85.44 85 ARG A C 1
ATOM 625 O O . ARG A 1 85 ? -3.286 -10.051 12.355 1.00 85.44 85 ARG A O 1
ATOM 632 N N . PHE A 1 86 ? -1.763 -9.240 10.907 1.00 86.06 86 PHE A N 1
ATOM 633 C CA . PHE A 1 86 ? -1.537 -7.987 11.620 1.00 86.06 86 PHE A CA 1
ATOM 634 C C . PHE A 1 86 ? -2.814 -7.142 11.666 1.00 86.06 86 PHE A C 1
ATOM 636 O O . PHE A 1 86 ? -3.205 -6.688 12.736 1.00 86.06 86 PHE A O 1
ATOM 643 N N . VAL A 1 87 ? -3.510 -6.995 10.535 1.00 87.00 87 VAL A N 1
ATOM 644 C CA . VAL A 1 87 ? -4.765 -6.228 10.465 1.00 87.00 87 VAL A CA 1
ATOM 645 C C . VAL A 1 87 ? -5.844 -6.843 11.356 1.00 87.00 87 VAL A C 1
ATOM 647 O O . VAL A 1 87 ? -6.520 -6.118 12.085 1.00 87.00 87 VAL A O 1
ATOM 650 N N . ARG A 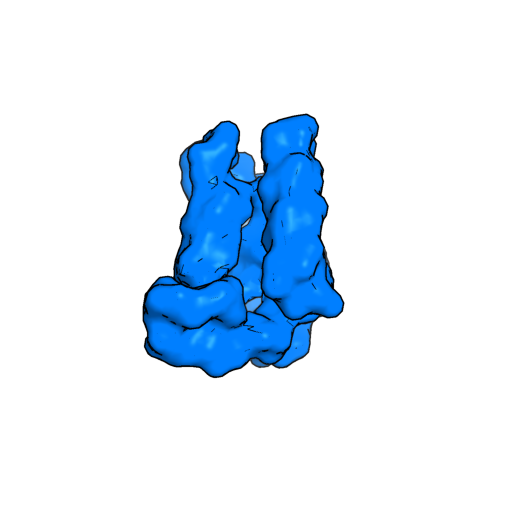1 88 ? -5.957 -8.175 11.375 1.00 89.00 88 ARG A N 1
ATOM 651 C CA . ARG A 1 88 ? -6.873 -8.880 12.276 1.00 89.00 88 ARG A CA 1
ATOM 652 C C . ARG A 1 88 ? -6.546 -8.620 13.747 1.00 89.00 88 ARG A C 1
ATOM 654 O O . ARG A 1 88 ? -7.447 -8.317 14.519 1.00 89.00 88 ARG A O 1
ATOM 661 N N . GLU A 1 89 ? -5.272 -8.686 14.135 1.0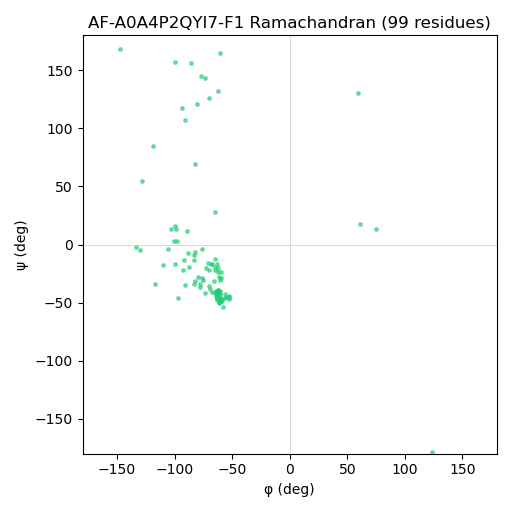0 91.06 89 GLU A N 1
ATOM 662 C CA . GLU A 1 89 ? -4.855 -8.398 15.514 1.00 91.06 89 GLU A CA 1
ATOM 663 C C . GLU A 1 89 ? -5.168 -6.946 15.918 1.00 91.06 89 GLU A C 1
ATOM 665 O O . GLU A 1 89 ? -5.630 -6.714 17.035 1.00 91.06 89 GLU A O 1
ATOM 670 N N . VAL A 1 90 ? -4.983 -5.977 15.013 1.00 89.69 90 VAL A N 1
ATOM 671 C CA . VAL A 1 90 ? -5.389 -4.578 15.238 1.00 89.69 90 VAL A CA 1
ATOM 672 C C . VAL A 1 90 ? -6.903 -4.480 15.457 1.00 89.69 90 VAL A C 1
ATOM 674 O O . VAL A 1 90 ? -7.329 -3.889 16.452 1.00 89.69 90 VAL A O 1
ATOM 677 N N . ARG A 1 91 ? -7.711 -5.094 14.578 1.00 90.00 91 ARG A N 1
ATOM 678 C CA . ARG A 1 91 ? -9.181 -5.088 14.677 1.00 90.00 91 ARG A CA 1
ATOM 679 C C . ARG A 1 91 ? -9.667 -5.716 15.985 1.00 90.00 91 ARG A C 1
ATOM 681 O O . ARG A 1 91 ? -10.528 -5.158 16.648 1.00 90.00 91 ARG A O 1
ATOM 688 N N . GLU A 1 92 ? -9.121 -6.865 16.369 1.00 92.44 92 GLU A N 1
ATOM 689 C CA . GLU A 1 92 ? -9.605 -7.628 17.526 1.00 92.44 92 GLU A CA 1
ATOM 690 C C . GLU A 1 92 ? -9.106 -7.079 18.869 1.00 92.44 92 GLU A C 1
ATOM 692 O O . GLU A 1 92 ? -9.766 -7.271 19.890 1.00 92.44 92 GLU A O 1
ATOM 697 N N . ARG A 1 93 ? -7.935 -6.425 18.901 1.00 93.81 93 ARG A N 1
ATOM 698 C CA . ARG A 1 93 ? -7.264 -6.066 20.164 1.00 93.81 93 ARG A CA 1
ATOM 699 C C . ARG A 1 93 ? -7.114 -4.572 20.402 1.00 93.81 93 ARG A C 1
ATOM 701 O O . ARG A 1 93 ? -7.144 -4.170 21.559 1.00 93.81 93 ARG A O 1
ATOM 708 N N . LEU A 1 94 ? -6.912 -3.765 19.358 1.00 90.38 94 LEU A N 1
ATOM 709 C CA . LEU A 1 94 ? -6.665 -2.325 19.504 1.00 90.38 94 LEU A CA 1
ATOM 710 C C . LEU A 1 94 ? -7.933 -1.497 19.313 1.00 90.38 94 LEU A C 1
ATOM 712 O O . LEU A 1 94 ? -8.198 -0.636 20.147 1.00 90.38 94 LEU A O 1
ATOM 716 N N . VAL A 1 95 ? -8.738 -1.777 18.280 1.00 89.44 95 VAL A N 1
ATOM 717 C CA . VAL A 1 95 ? -9.993 -1.038 18.022 1.00 89.44 95 VAL A CA 1
ATOM 718 C C . VAL A 1 95 ? -10.903 -0.994 19.261 1.00 89.44 95 VAL A C 1
ATOM 720 O O . VAL A 1 95 ? -11.272 0.110 19.662 1.00 89.44 95 VAL A O 1
ATOM 723 N N . PRO A 1 96 ? -11.156 -2.110 19.981 1.00 92.69 96 PRO A N 1
ATOM 724 C CA . PRO A 1 96 ? -12.025 -2.079 21.157 1.00 92.69 96 PRO A CA 1
ATOM 725 C C . PRO A 1 96 ? -11.490 -1.241 22.322 1.00 92.69 96 PRO A C 1
ATOM 727 O O . PRO A 1 96 ? -12.252 -0.921 23.227 1.00 92.69 96 PRO A O 1
ATOM 730 N N . LEU A 1 97 ? -10.188 -0.942 22.365 1.00 92.56 97 LEU A N 1
ATOM 731 C CA . LEU A 1 97 ? -9.600 -0.093 23.405 1.00 92.56 97 LEU A CA 1
ATOM 732 C C . LEU A 1 97 ? -9.772 1.389 23.077 1.00 92.56 97 LEU A C 1
ATOM 734 O O . LEU A 1 97 ? -9.954 2.187 23.989 1.00 92.56 97 LEU A O 1
ATOM 738 N N . VAL A 1 98 ? -9.724 1.738 21.791 1.00 85.81 98 VAL A N 1
ATOM 739 C CA . VAL A 1 98 ? -9.889 3.115 21.313 1.00 85.81 98 VAL A CA 1
ATOM 740 C C . VAL A 1 98 ? -11.361 3.520 21.315 1.00 85.81 98 VAL A C 1
ATOM 742 O O . VAL A 1 98 ? -11.668 4.639 21.685 1.00 85.81 98 VAL A O 1
ATOM 745 N N . GLU A 1 99 ? -12.283 2.611 20.987 1.00 82.12 99 GLU A N 1
ATOM 746 C CA . GLU A 1 99 ? -13.731 2.891 21.018 1.00 82.12 99 GLU A CA 1
ATOM 747 C C . GLU A 1 99 ? -14.308 3.039 22.437 1.00 82.12 99 GLU A C 1
ATOM 749 O O . GLU A 1 99 ? -15.425 3.523 22.610 1.00 82.12 99 GLU A O 1
ATOM 754 N N . ARG A 1 100 ? -13.576 2.586 23.463 1.00 71.88 100 ARG A N 1
ATOM 755 C CA . ARG A 1 100 ? -13.978 2.693 24.876 1.00 71.88 100 ARG A CA 1
ATOM 756 C C . ARG A 1 100 ? -13.471 3.962 25.566 1.00 71.88 100 ARG A C 1
ATOM 758 O O . ARG A 1 100 ? -13.894 4.206 26.696 1.00 71.88 100 ARG A O 1
ATOM 765 N N . GLY A 1 101 ? -12.528 4.678 24.953 1.00 53.34 101 GLY A N 1
ATOM 766 C CA . GLY A 1 101 ? -11.924 5.908 25.479 1.00 53.34 101 GLY A CA 1
ATOM 767 C C . GLY A 1 101 ? -12.564 7.145 24.879 1.00 53.34 101 GLY A C 1
ATOM 768 O O . GLY A 1 101 ? -12.670 8.140 25.626 1.00 53.34 101 GLY A O 1
#

Secondary structure (DSSP, 8-state):
--STTSTTS--SHHHHHHHHHHHHHHSS-TTT-GGG--B--TTSTTBHHHHHHHHTTTS--HHHHHTT--HHHHHHHHGGGT-HHHHHHIIIIIHHHHTT-

Organism: Sorangium cellulosum (NCBI:txid56)

Radius of gyration: 14.3 Å; Cα contacts (8 Å, |Δi|>4): 114; chains: 1; bounding box: 30×27×43 Å

Mean predicted aligned error: 7.3 Å

Sequence (101 aa):
MSAVALGVAAESAGDVRIVQTLRGELHFDPCTKPEQLTSKNEADRKDAKRVLGVLTSTGRDALARWADVPLERLEAHGGACGLARFVREVRERLVPLVERG

Foldseek 3Di:
DALLQQQQLADDPVLVVLQVVLCVVLVHRCNQCVVQLPDPDCPDSSPSVVSNCSSNVPDDDPCRRCVPDDLVSSLNRCVSVVCVVVSVCCVVPVVVVVVVD

Solvent-accessible surface area (backbone atoms only — not comparable to full-atom values): 5917 Å² total; per-residue (Å²): 138,77,61,64,66,40,63,64,51,62,83,49,84,70,28,53,54,50,51,51,51,48,27,68,76,66,76,46,54,56,40,74,43,33,61,70,39,70,45,88,48,75,88,41,86,41,8,43,66,48,49,40,50,62,50,51,68,88,62,66,58,72,62,74,58,52,70,83,58,59,65,68,59,48,24,66,44,18,38,78,66,70,35,32,66,58,46,50,50,42,58,74,63,46,47,66,58,60,78,73,107

pLDDT: mean 77.99, std 14.32, range [39.75, 93.81]